Protein AF-A0A2E3W4Q4-F1 (afdb_monomer_lite)

Sequence (113 aa):
MNSKNQDVLFKAVNTAHELAELCLNLLEKKKYDKALEILNNKERVVNIILHLDEQYGIPKDNNQLNKLFSEITKMDQEIFNLLTHEKLLTQNEIAKTRKNKENFKGYNLNDLK

Radius of gyration: 22.63 Å; chains: 1; bounding box: 48×26×72 Å

Secondary structure (DSSP, 8-state):
--HHHHHHHHHHHHHHHHHHHHHHHHHHTT-HHHHHHHHHHHHHHHHHHHHHHHHH---TT-HHHHHHHHHHHHHHHHHHHHHHHHHHHHHHHHHHHHHHHHHHHH--TTS--

Foldseek 3Di:
DDPVLVVVLVVLLVLLLVLLVVLVVCLVVVVVVVSVVSVVVSVVSVVVNVVSCVVPNDDPPPPVSVVSVVSSVVSVVVSVVSVVVVVVVVVVVVVVVVVVVVVVVVPPPVPPD

pLDDT: mean 89.15, std 12.31, range [42.88, 98.25]

Structure (mmCIF, N/CA/C/O backbone):
data_AF-A0A2E3W4Q4-F1
#
_entry.id   AF-A0A2E3W4Q4-F1
#
loop_
_atom_site.group_PDB
_atom_site.id
_atom_site.type_symbol
_atom_site.label_atom_id
_atom_site.label_alt_id
_atom_site.label_comp_id
_atom_site.label_asym_id
_atom_site.label_entity_id
_atom_site.label_seq_id
_atom_site.pdbx_PDB_ins_code
_atom_site.Cartn_x
_atom_site.Cartn_y
_atom_site.Cartn_z
_atom_site.occupancy
_atom_site.B_iso_or_equiv
_atom_site.auth_seq_id
_atom_site.auth_comp_id
_atom_site.auth_asym_id
_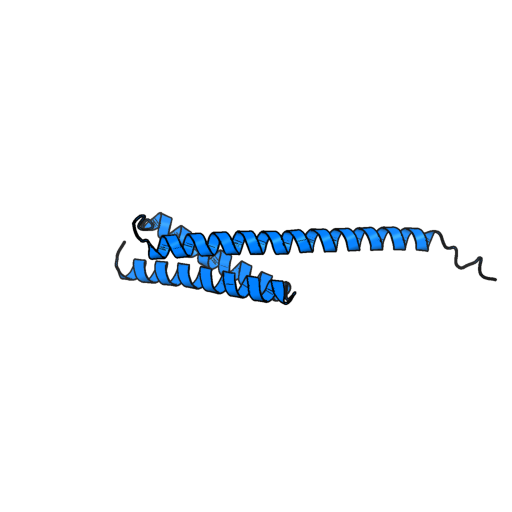atom_site.auth_atom_id
_atom_site.pdbx_PDB_model_num
ATOM 1 N N . MET A 1 1 ? -17.033 11.272 18.627 1.00 74.50 1 MET A N 1
ATOM 2 C CA . MET A 1 1 ? -17.262 10.093 17.761 1.00 74.50 1 MET A CA 1
ATOM 3 C C . MET A 1 1 ? -18.067 9.046 18.530 1.00 74.50 1 MET A C 1
ATOM 5 O O . MET A 1 1 ? -17.747 8.823 19.689 1.00 74.50 1 MET A O 1
ATOM 9 N N . ASN A 1 2 ? -19.123 8.458 17.954 1.00 83.12 2 ASN A N 1
ATOM 10 C CA . ASN A 1 2 ? -19.863 7.369 18.618 1.00 83.12 2 ASN A CA 1
ATOM 11 C C . ASN A 1 2 ? -19.135 6.016 18.435 1.00 83.12 2 ASN A C 1
ATOM 13 O O . ASN A 1 2 ? -18.268 5.902 17.568 1.00 83.12 2 ASN A O 1
ATOM 17 N N . SER A 1 3 ? -19.489 5.003 19.235 1.00 83.31 3 SER A N 1
ATOM 18 C CA . SER A 1 3 ? -18.836 3.678 19.206 1.00 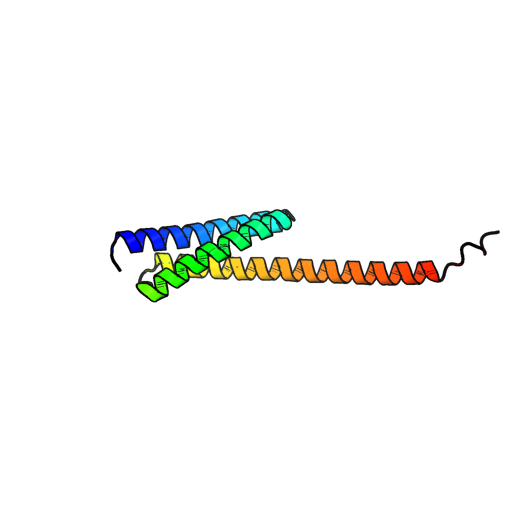83.31 3 SER A CA 1
ATOM 19 C C . SER A 1 3 ? -18.889 3.022 17.820 1.00 83.31 3 SER A C 1
ATOM 21 O O . SER A 1 3 ? -17.872 2.543 17.334 1.00 83.31 3 SER A O 1
ATOM 23 N N . LYS A 1 4 ? -20.025 3.110 17.119 1.00 87.25 4 LYS A N 1
ATOM 24 C CA . LYS A 1 4 ? -20.169 2.549 15.769 1.00 87.25 4 LYS A CA 1
ATOM 25 C C . LYS A 1 4 ? -19.203 3.181 14.761 1.00 87.25 4 LYS A C 1
ATOM 27 O O . LYS A 1 4 ? -18.628 2.483 13.933 1.00 87.25 4 LYS A O 1
ATOM 32 N N . ASN A 1 5 ? -19.012 4.495 14.820 1.00 88.19 5 ASN A N 1
ATOM 33 C CA . ASN A 1 5 ? -18.092 5.195 13.929 1.00 88.19 5 ASN A CA 1
ATOM 34 C C . ASN A 1 5 ? -16.636 4.857 14.279 1.00 88.19 5 ASN A C 1
ATOM 36 O O . ASN A 1 5 ? -15.818 4.732 13.371 1.00 88.19 5 ASN A O 1
ATOM 40 N N . GLN A 1 6 ? -16.314 4.682 15.568 1.00 87.19 6 GLN A N 1
ATOM 41 C CA . GLN A 1 6 ? -14.989 4.224 16.004 1.00 87.19 6 GLN A CA 1
ATOM 42 C C . GLN A 1 6 ? -14.661 2.838 15.445 1.00 87.19 6 GLN A C 1
ATOM 44 O O . GLN A 1 6 ? -13.566 2.653 14.918 1.00 87.19 6 GLN A O 1
ATOM 49 N N . ASP A 1 7 ? -15.618 1.910 15.457 1.00 91.00 7 ASP A N 1
ATOM 50 C CA . ASP A 1 7 ? -15.438 0.576 14.876 1.00 91.00 7 ASP A CA 1
ATOM 51 C C . ASP A 1 7 ? -15.200 0.639 13.361 1.00 91.00 7 ASP A C 1
ATOM 53 O O . ASP A 1 7 ? -14.348 -0.070 12.824 1.00 91.00 7 ASP A O 1
ATOM 57 N N . VAL A 1 8 ? -15.926 1.517 12.658 1.00 92.88 8 VAL A N 1
ATOM 58 C CA . VAL A 1 8 ? -15.749 1.729 11.212 1.00 92.88 8 VAL A CA 1
ATOM 59 C C . VAL A 1 8 ? -14.367 2.301 10.903 1.00 92.88 8 VAL A C 1
ATOM 61 O O . VAL A 1 8 ? -13.702 1.796 10.000 1.00 92.88 8 VAL A O 1
ATOM 64 N N . LEU A 1 9 ? -13.908 3.304 11.658 1.00 93.56 9 LEU A N 1
ATOM 65 C CA . LEU A 1 9 ? -12.559 3.857 11.515 1.00 93.56 9 LEU A CA 1
ATOM 66 C C . LEU A 1 9 ? -11.506 2.781 11.761 1.00 93.56 9 LEU A C 1
ATOM 68 O O . LEU A 1 9 ? -10.595 2.615 10.956 1.00 93.56 9 LEU A O 1
ATOM 72 N N . PHE A 1 10 ? -11.651 2.022 12.845 1.00 93.81 10 PHE A N 1
ATOM 73 C CA . PHE A 1 10 ? -10.706 0.975 13.203 1.00 93.81 10 PHE A CA 1
ATOM 74 C C . PHE A 1 10 ? -10.621 -0.102 12.117 1.00 93.81 10 PHE A C 1
ATOM 76 O O . PHE A 1 10 ? -9.532 -0.507 11.709 1.00 93.81 10 PHE A O 1
ATOM 83 N N . LYS A 1 11 ? -11.771 -0.511 11.575 1.00 95.44 11 LYS A N 1
ATOM 84 C CA . LYS A 1 11 ? -11.837 -1.434 10.443 1.00 95.44 11 LYS A CA 1
ATOM 85 C C . LYS A 1 11 ? -11.170 -0.854 9.197 1.00 95.44 11 LYS A C 1
ATOM 87 O O . LYS A 1 11 ? -10.389 -1.555 8.568 1.00 95.44 11 LYS A O 1
ATOM 92 N N . ALA A 1 12 ? -11.435 0.408 8.861 1.00 96.31 12 ALA A N 1
ATOM 93 C CA . ALA A 1 12 ? -10.833 1.058 7.701 1.00 96.31 12 ALA A CA 1
ATOM 94 C C . ALA A 1 12 ? -9.302 1.138 7.820 1.00 96.31 12 ALA A C 1
ATOM 96 O O . ALA A 1 12 ? -8.598 0.807 6.870 1.00 96.31 12 ALA A O 1
ATOM 97 N N . VAL A 1 13 ? -8.780 1.499 8.995 1.00 96.62 13 VAL A N 1
ATOM 98 C CA . VAL A 1 13 ? -7.332 1.567 9.246 1.00 96.62 13 VAL A CA 1
ATOM 99 C C . VAL A 1 13 ? -6.685 0.181 9.158 1.00 96.62 13 VAL A C 1
ATOM 101 O O . VAL A 1 13 ? -5.664 0.042 8.490 1.00 96.62 13 VAL A O 1
ATOM 104 N N . ASN A 1 14 ? -7.296 -0.862 9.731 1.00 97.06 14 ASN A N 1
ATOM 105 C CA . ASN A 1 14 ? -6.796 -2.234 9.568 1.00 97.06 14 ASN A CA 1
ATOM 106 C C . ASN A 1 14 ? -6.81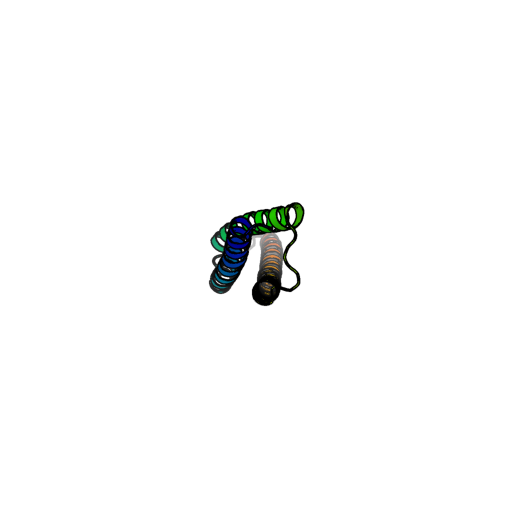5 -2.685 8.106 1.00 97.06 14 ASN A C 1
ATOM 108 O O . ASN A 1 14 ? -5.836 -3.241 7.624 1.00 97.06 14 ASN A O 1
ATOM 112 N N . THR A 1 15 ? -7.885 -2.397 7.365 1.00 98.00 15 THR A N 1
ATOM 113 C CA . THR A 1 15 ? -7.936 -2.718 5.935 1.00 98.00 15 THR A CA 1
ATOM 114 C C . THR A 1 15 ? -6.848 -1.974 5.155 1.00 98.00 15 THR A C 1
ATOM 116 O O . THR A 1 15 ? -6.226 -2.557 4.273 1.00 98.00 15 THR A O 1
ATOM 119 N N . ALA A 1 16 ? -6.556 -0.710 5.479 1.00 98.06 16 ALA A N 1
ATOM 120 C CA . ALA A 1 16 ? -5.451 0.020 4.854 1.00 98.06 16 ALA A CA 1
ATOM 121 C C . ALA A 1 16 ? -4.085 -0.623 5.154 1.00 98.06 16 ALA A C 1
ATOM 123 O O . ALA A 1 16 ? -3.237 -0.678 4.261 1.00 98.06 16 ALA A O 1
ATOM 124 N N . HIS A 1 17 ? -3.893 -1.130 6.374 1.00 98.12 17 HIS A N 1
ATOM 125 C CA . HIS A 1 17 ? -2.706 -1.886 6.775 1.00 98.12 17 HIS A CA 1
ATOM 126 C C . HIS A 1 17 ? -2.568 -3.197 5.988 1.00 98.12 17 HIS A C 1
ATOM 128 O O . HIS A 1 17 ? -1.544 -3.422 5.349 1.00 98.12 17 HIS A O 1
ATOM 134 N N . GLU A 1 18 ? -3.615 -4.023 5.948 1.00 98.06 18 GLU A N 1
ATOM 135 C CA . GLU A 1 18 ? -3.635 -5.290 5.199 1.00 98.06 18 GLU A CA 1
ATOM 136 C C . GLU A 1 18 ? -3.370 -5.080 3.699 1.00 98.06 18 GLU A C 1
ATOM 138 O O . GLU A 1 18 ? -2.640 -5.845 3.065 1.00 98.06 18 GLU A O 1
ATOM 143 N N . LEU A 1 19 ? -3.932 -4.017 3.110 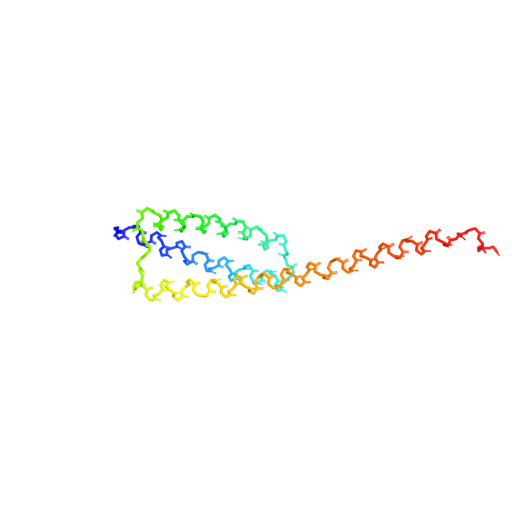1.00 98.25 19 LEU A N 1
ATOM 144 C CA . LEU A 1 19 ? -3.686 -3.670 1.710 1.00 98.25 19 LEU A CA 1
ATOM 145 C C . LEU A 1 19 ? -2.236 -3.222 1.474 1.00 98.25 19 LEU A C 1
ATOM 147 O O . LEU A 1 19 ? -1.684 -3.518 0.414 1.00 98.25 19 LEU A O 1
ATOM 151 N N . ALA A 1 20 ? -1.606 -2.542 2.437 1.00 98.00 20 ALA A N 1
ATOM 152 C CA . ALA A 1 20 ? -0.192 -2.175 2.356 1.00 98.00 20 ALA A CA 1
ATOM 153 C C . ALA A 1 20 ? 0.709 -3.423 2.366 1.00 98.00 20 ALA A C 1
ATOM 155 O O . ALA A 1 20 ? 1.549 -3.578 1.478 1.00 98.00 20 ALA A O 1
ATOM 156 N N . GLU A 1 21 ? 0.472 -4.357 3.293 1.00 97.94 21 GLU A N 1
ATOM 157 C CA . GLU A 1 21 ? 1.198 -5.633 3.361 1.00 97.94 21 GLU A CA 1
ATOM 158 C C . GLU A 1 21 ? 1.018 -6.456 2.082 1.00 97.94 21 GLU A C 1
ATOM 160 O O . GLU A 1 21 ? 1.976 -7.006 1.531 1.00 97.94 21 GLU A O 1
ATOM 165 N N . LEU A 1 22 ? -0.211 -6.539 1.568 1.00 98.12 22 LEU A N 1
ATOM 166 C CA . LEU A 1 22 ? -0.493 -7.248 0.324 1.00 98.12 22 LEU A CA 1
ATOM 167 C C . LEU A 1 22 ? 0.221 -6.599 -0.868 1.00 98.12 22 LEU A C 1
ATOM 169 O O . LEU A 1 22 ? 0.755 -7.310 -1.722 1.00 98.12 22 LEU A O 1
ATOM 173 N N . CYS A 1 23 ? 0.255 -5.266 -0.926 1.00 98.12 23 CYS A N 1
ATOM 174 C CA . CYS A 1 23 ? 0.964 -4.536 -1.970 1.00 98.12 23 CYS A CA 1
ATOM 175 C C . CYS A 1 23 ? 2.467 -4.834 -1.935 1.00 98.12 23 CYS A C 1
ATOM 177 O O . CYS A 1 23 ? 3.029 -5.182 -2.974 1.00 98.12 23 CYS A O 1
ATOM 179 N N . LEU A 1 24 ? 3.104 -4.776 -0.761 1.00 97.44 24 LEU A N 1
ATOM 180 C CA . LEU A 1 24 ? 4.521 -5.127 -0.595 1.00 97.44 24 LEU A CA 1
ATOM 181 C C . LEU A 1 24 ? 4.811 -6.542 -1.103 1.00 97.44 24 LEU A C 1
ATOM 183 O O . LEU A 1 24 ? 5.643 -6.728 -1.991 1.00 97.44 24 LEU A O 1
ATOM 187 N N . ASN A 1 25 ? 4.027 -7.521 -0.652 1.00 97.50 25 ASN A N 1
ATOM 188 C CA . ASN A 1 25 ? 4.145 -8.912 -1.091 1.00 97.50 25 ASN A CA 1
ATOM 189 C C . ASN A 1 25 ? 4.015 -9.087 -2.617 1.00 97.50 25 ASN A C 1
ATOM 191 O O . ASN A 1 25 ? 4.618 -9.991 -3.204 1.00 97.50 25 ASN A O 1
ATOM 195 N N . LEU A 1 26 ? 3.175 -8.286 -3.279 1.00 97.75 26 LEU A N 1
ATOM 196 C CA . LEU A 1 26 ? 3.004 -8.329 -4.734 1.00 97.75 26 LEU A CA 1
ATOM 197 C C . LEU A 1 26 ? 4.179 -7.675 -5.468 1.00 97.75 26 LEU A C 1
ATOM 199 O O . LEU A 1 26 ? 4.600 -8.207 -6.499 1.00 97.75 26 LEU A O 1
ATOM 203 N N . LEU A 1 27 ? 4.721 -6.577 -4.937 1.00 96.25 27 LEU A N 1
ATOM 204 C CA . LEU A 1 27 ? 5.887 -5.890 -5.494 1.00 96.25 27 LEU A CA 1
ATOM 205 C C . LEU A 1 27 ? 7.151 -6.748 -5.403 1.00 96.25 27 LEU A C 1
ATOM 207 O O . LEU A 1 27 ? 7.851 -6.887 -6.403 1.00 96.25 27 LEU A O 1
ATOM 211 N N . GLU A 1 28 ? 7.392 -7.419 -4.276 1.00 93.69 28 GLU A N 1
ATOM 212 C CA . GLU A 1 28 ? 8.498 -8.381 -4.130 1.00 93.69 28 GLU A CA 1
ATOM 213 C C . GLU A 1 28 ? 8.417 -9.519 -5.157 1.00 93.69 28 GLU A C 1
ATOM 215 O O . GLU A 1 28 ? 9.421 -9.973 -5.706 1.00 93.69 28 GLU A O 1
ATOM 220 N N . LYS A 1 29 ? 7.192 -9.956 -5.470 1.00 96.12 29 LYS A N 1
ATOM 221 C CA . LYS A 1 29 ? 6.907 -10.984 -6.482 1.00 96.12 29 LYS A CA 1
ATOM 222 C C . LYS A 1 29 ? 6.852 -10.429 -7.908 1.00 96.12 29 LYS A C 1
ATOM 224 O O . LYS A 1 29 ? 6.483 -11.176 -8.816 1.00 96.12 29 LYS A O 1
ATOM 229 N N . LYS A 1 30 ? 7.174 -9.146 -8.114 1.00 94.56 30 LYS A N 1
ATOM 230 C CA . LYS A 1 30 ? 7.137 -8.437 -9.406 1.00 94.56 30 LYS A CA 1
ATOM 231 C C . LYS A 1 30 ? 5.775 -8.491 -10.112 1.00 94.56 30 LYS A C 1
ATOM 233 O O . LYS A 1 30 ? 5.687 -8.470 -11.337 1.00 94.56 30 LYS A O 1
ATOM 238 N N . LYS A 1 31 ? 4.682 -8.585 -9.349 1.00 96.69 31 LYS A N 1
ATOM 239 C CA . LYS A 1 31 ? 3.299 -8.609 -9.859 1.00 96.69 31 LYS A CA 1
ATOM 240 C C . LYS A 1 31 ? 2.720 -7.192 -9.885 1.00 96.69 31 LYS A C 1
ATOM 242 O O . LYS A 1 31 ? 1.760 -6.908 -9.170 1.00 96.69 31 LYS A O 1
ATOM 247 N N . TYR A 1 32 ? 3.312 -6.313 -10.693 1.00 94.06 32 TYR A N 1
ATOM 248 C CA . TYR A 1 32 ? 3.031 -4.871 -10.667 1.00 94.06 32 TYR A CA 1
ATOM 249 C C . TYR A 1 32 ? 1.578 -4.512 -11.008 1.00 94.06 32 TYR A C 1
ATOM 251 O O . TYR A 1 32 ? 0.996 -3.689 -10.311 1.00 94.06 32 TYR A O 1
ATOM 259 N N . ASP A 1 33 ? 0.954 -5.176 -11.988 1.00 94.56 33 ASP A N 1
ATOM 260 C CA . ASP A 1 33 ? -0.451 -4.906 -12.351 1.00 94.56 33 ASP A CA 1
ATOM 261 C C . ASP A 1 33 ? -1.401 -5.166 -11.174 1.00 94.56 33 ASP A C 1
ATOM 263 O O . ASP A 1 33 ? -2.264 -4.353 -10.851 1.00 94.56 33 ASP A O 1
ATOM 267 N N . LYS A 1 34 ? -1.179 -6.275 -10.459 1.00 96.12 34 LYS A N 1
ATOM 268 C CA . LYS A 1 34 ? -1.953 -6.612 -9.258 1.00 96.12 34 LYS A CA 1
ATOM 269 C C . LYS A 1 34 ? -1.649 -5.656 -8.112 1.00 96.12 34 LYS A C 1
ATOM 271 O O . LYS A 1 34 ? -2.559 -5.271 -7.390 1.00 96.12 34 LYS A O 1
ATOM 276 N N . ALA A 1 35 ? -0.387 -5.265 -7.933 1.00 96.88 35 ALA A N 1
ATOM 277 C CA . ALA A 1 35 ? -0.016 -4.283 -6.917 1.00 96.88 35 ALA A CA 1
ATOM 278 C C . ALA A 1 35 ? -0.715 -2.933 -7.161 1.00 96.88 35 ALA A C 1
ATOM 280 O O . ALA A 1 35 ? -1.199 -2.316 -6.215 1.00 96.88 35 ALA A O 1
ATOM 281 N N . LEU A 1 36 ? -0.851 -2.513 -8.423 1.00 95.31 36 LEU A N 1
ATOM 282 C CA . LEU A 1 36 ? -1.566 -1.295 -8.801 1.00 95.31 36 LEU A CA 1
ATOM 283 C C . LEU A 1 36 ? -3.061 -1.363 -8.453 1.00 95.31 36 LEU A C 1
ATOM 285 O O . LEU A 1 36 ? -3.607 -0.407 -7.905 1.00 95.31 36 LEU A O 1
ATOM 289 N N . GLU A 1 37 ? -3.723 -2.493 -8.715 1.00 96.75 37 GLU A N 1
ATOM 290 C CA . GLU A 1 37 ? -5.119 -2.703 -8.301 1.00 96.75 37 GLU A CA 1
ATOM 291 C C . GLU A 1 37 ? -5.289 -2.571 -6.779 1.00 96.75 37 GLU A C 1
ATOM 293 O O . GLU A 1 37 ? -6.234 -1.934 -6.305 1.00 96.75 37 GLU A O 1
ATOM 298 N N . ILE A 1 38 ? -4.353 -3.132 -6.007 1.00 97.88 38 ILE A N 1
ATOM 299 C CA . ILE A 1 38 ? -4.349 -3.029 -4.543 1.00 97.88 38 ILE A CA 1
ATOM 300 C C . ILE A 1 38 ? -4.130 -1.585 -4.083 1.00 97.88 38 ILE A C 1
ATOM 302 O O . ILE A 1 38 ? -4.851 -1.129 -3.195 1.00 97.88 38 ILE A O 1
ATOM 306 N N . LEU A 1 39 ? -3.214 -0.838 -4.707 1.00 95.62 39 LEU A N 1
ATOM 307 C CA . LEU A 1 39 ? -2.981 0.575 -4.388 1.00 95.62 39 LEU A CA 1
ATOM 308 C C . LEU A 1 39 ? -4.216 1.442 -4.641 1.00 95.62 39 LEU A C 1
ATOM 310 O O . LEU A 1 39 ? -4.587 2.229 -3.772 1.00 95.62 39 LEU A O 1
ATOM 314 N N . ASN A 1 40 ? -4.908 1.242 -5.764 1.00 96.25 40 ASN A N 1
ATOM 315 C CA . ASN A 1 40 ? -6.152 1.957 -6.067 1.00 96.25 40 ASN A CA 1
ATOM 316 C C . ASN A 1 40 ? -7.240 1.678 -5.017 1.00 96.25 40 ASN A C 1
ATOM 318 O O . ASN A 1 40 ? -8.001 2.565 -4.630 1.00 96.25 40 ASN A O 1
ATOM 322 N N . ASN A 1 41 ? -7.326 0.438 -4.530 1.00 96.25 41 ASN A N 1
ATOM 323 C CA . ASN A 1 41 ? -8.255 0.095 -3.457 1.00 96.25 41 ASN A CA 1
ATOM 324 C C . ASN A 1 41 ? -7.830 0.714 -2.121 1.00 96.25 41 ASN A C 1
ATOM 326 O O . ASN A 1 41 ? -8.682 1.217 -1.389 1.00 96.25 41 ASN A O 1
ATOM 330 N N . LYS A 1 42 ? -6.528 0.736 -1.820 1.00 97.38 42 LYS A N 1
ATOM 331 C CA . LYS A 1 42 ? -5.986 1.375 -0.616 1.00 97.38 42 LYS A CA 1
ATOM 332 C C . LYS A 1 42 ? -6.268 2.874 -0.604 1.00 97.38 42 LYS A C 1
ATOM 334 O O . LYS A 1 42 ? -6.684 3.384 0.430 1.00 97.38 42 LYS A O 1
ATOM 339 N N . GLU A 1 43 ? -6.137 3.560 -1.736 1.00 96.62 43 GLU A N 1
ATOM 340 C CA . GLU A 1 43 ? -6.485 4.981 -1.870 1.00 96.62 43 GLU A CA 1
ATOM 341 C C . GLU A 1 43 ? -7.948 5.246 -1.487 1.00 96.62 43 GLU A C 1
ATOM 343 O O . GLU A 1 43 ? -8.238 6.151 -0.706 1.00 96.62 43 GLU A O 1
ATOM 348 N N . ARG A 1 44 ? -8.882 4.401 -1.942 1.00 97.25 44 ARG A N 1
ATOM 349 C CA . ARG A 1 44 ? -10.301 4.510 -1.558 1.00 97.25 44 ARG A CA 1
ATOM 350 C C . ARG A 1 44 ? -10.500 4.363 -0.051 1.00 97.25 44 ARG A C 1
ATOM 352 O O . ARG A 1 44 ? -11.286 5.104 0.531 1.00 97.25 44 ARG A O 1
ATOM 359 N N . VAL A 1 45 ? -9.794 3.426 0.582 1.00 97.25 45 VAL A N 1
ATOM 360 C CA . VAL A 1 45 ? -9.860 3.221 2.037 1.00 97.25 45 VAL A CA 1
ATOM 361 C C . VAL A 1 45 ? -9.260 4.410 2.789 1.00 97.25 45 VAL A C 1
ATOM 363 O O . VAL A 1 45 ? -9.852 4.868 3.763 1.00 97.25 45 VAL A O 1
ATOM 366 N N . VAL A 1 46 ? -8.142 4.965 2.317 1.00 96.12 46 VAL A N 1
ATOM 367 C CA . VAL A 1 46 ? -7.545 6.185 2.883 1.00 96.12 46 VAL A CA 1
ATOM 368 C C . VAL A 1 46 ? -8.515 7.359 2.784 1.00 96.12 46 VAL A C 1
ATOM 370 O O . VAL A 1 46 ? -8.710 8.057 3.773 1.00 96.12 46 VAL A O 1
ATOM 373 N N . ASN A 1 47 ? -9.206 7.529 1.658 1.00 96.56 47 ASN A N 1
ATOM 374 C CA . ASN A 1 47 ? -10.217 8.578 1.508 1.00 96.56 47 ASN A CA 1
ATOM 375 C C . ASN A 1 47 ? -11.378 8.416 2.501 1.00 96.56 47 ASN A C 1
ATOM 377 O O . ASN A 1 47 ? -11.876 9.405 3.032 1.00 96.56 47 ASN A O 1
ATOM 381 N N . ILE A 1 48 ? -11.780 7.177 2.807 1.00 94.75 48 ILE A N 1
ATOM 382 C CA . ILE A 1 48 ? -12.767 6.904 3.863 1.00 94.75 48 ILE A CA 1
ATOM 383 C C . ILE A 1 48 ? -12.221 7.322 5.235 1.00 94.75 48 ILE A C 1
ATOM 385 O O . ILE A 1 48 ? -12.939 7.959 6.001 1.00 94.75 48 ILE A O 1
ATOM 389 N N . ILE A 1 49 ? -10.962 6.997 5.549 1.00 95.00 49 ILE A N 1
ATOM 390 C CA . ILE A 1 49 ? -10.316 7.386 6.814 1.00 95.00 49 ILE A CA 1
ATOM 391 C C . ILE A 1 49 ? -10.257 8.912 6.945 1.00 95.00 49 ILE A C 1
ATOM 393 O O . ILE A 1 49 ? -10.635 9.436 7.990 1.00 95.00 49 ILE A O 1
ATOM 397 N N . LEU A 1 50 ? -9.840 9.616 5.889 1.00 94.44 50 LEU A N 1
ATOM 398 C CA . LEU A 1 50 ? -9.777 11.080 5.860 1.00 94.44 50 LEU A CA 1
ATOM 399 C C . LEU A 1 50 ? -11.158 11.699 6.085 1.00 94.44 50 LEU A C 1
ATOM 401 O O . LEU A 1 50 ? -11.307 12.581 6.921 1.00 94.44 50 LEU A O 1
ATOM 405 N N . HIS A 1 51 ? -12.189 11.177 5.420 1.00 94.69 51 HIS A N 1
ATOM 406 C CA . HIS A 1 51 ? -13.554 11.656 5.615 1.00 94.69 51 HIS A CA 1
ATOM 407 C C . HIS A 1 51 ? -14.057 11.448 7.055 1.00 94.69 51 HIS A C 1
ATOM 409 O O . HIS A 1 51 ? -14.745 12.302 7.614 1.00 94.69 51 HIS A O 1
ATOM 415 N N . LEU A 1 52 ? -13.710 10.316 7.677 1.00 91.75 52 LEU A N 1
ATOM 416 C CA . LEU A 1 52 ? -14.049 10.044 9.075 1.00 91.75 52 LEU A CA 1
ATOM 417 C C . LEU A 1 52 ? -13.303 10.976 10.038 1.00 91.75 52 LEU A C 1
ATOM 419 O O . LEU A 1 52 ? -13.891 11.393 11.039 1.00 91.75 52 LEU A O 1
ATOM 423 N N . ASP A 1 53 ? -12.046 11.310 9.745 1.00 91.81 53 ASP A N 1
ATOM 424 C CA . ASP A 1 53 ? -11.266 12.281 10.515 1.00 91.81 53 ASP A CA 1
ATOM 425 C C . ASP A 1 53 ? -11.872 13.684 10.418 1.00 91.81 53 ASP A C 1
ATOM 427 O O . ASP A 1 53 ? -12.145 14.311 11.438 1.00 91.81 53 ASP A O 1
ATOM 431 N N . GLU A 1 54 ? -12.201 14.138 9.207 1.00 92.75 54 GLU A N 1
ATOM 432 C CA . GLU A 1 54 ? -12.840 15.437 8.974 1.00 92.75 54 GLU A CA 1
ATOM 433 C C . GLU A 1 54 ? -14.175 15.579 9.716 1.00 92.75 54 GLU A C 1
ATOM 435 O O . GLU A 1 54 ? -14.459 16.627 10.297 1.00 92.75 54 GLU A O 1
ATOM 440 N N . GLN A 1 55 ? -15.009 14.534 9.711 1.00 92.00 55 GLN A N 1
ATOM 441 C CA . GLN A 1 55 ? -16.335 14.593 10.329 1.00 92.00 55 GLN A CA 1
ATOM 442 C C . GLN A 1 55 ? -16.325 14.410 11.846 1.00 92.00 55 GLN A C 1
ATOM 444 O O . GLN A 1 55 ? -17.174 14.977 12.538 1.00 92.00 55 GLN A O 1
ATOM 449 N N . TYR A 1 56 ? -15.435 13.567 12.371 1.00 89.44 56 TYR A N 1
ATOM 450 C CA . TYR A 1 56 ? -15.539 13.090 13.752 1.00 89.44 56 TYR A CA 1
ATOM 451 C C . TYR A 1 56 ? -14.284 13.292 14.595 1.00 89.44 56 TYR A C 1
ATOM 453 O O . TYR A 1 56 ? -14.387 13.173 15.822 1.00 89.44 56 TYR A O 1
ATOM 461 N N . GLY A 1 57 ? -13.152 13.593 13.959 1.00 86.75 57 GLY A N 1
ATOM 462 C CA . GLY A 1 57 ? -11.825 13.648 14.555 1.00 86.75 57 GLY A CA 1
ATOM 463 C C . GLY A 1 57 ? -11.299 12.267 14.941 1.00 86.75 57 GLY A C 1
ATOM 464 O O . GLY A 1 57 ? -11.957 11.501 15.654 1.00 86.75 57 GLY A O 1
ATOM 465 N N . ILE A 1 58 ? -10.073 11.955 14.528 1.00 86.38 58 ILE A N 1
ATOM 466 C CA . ILE A 1 58 ? -9.350 10.783 15.017 1.00 86.38 58 ILE A CA 1
ATOM 467 C C . ILE A 1 58 ? -8.917 11.032 16.475 1.00 86.38 58 ILE A C 1
ATOM 469 O O . ILE A 1 58 ? -8.284 12.051 16.777 1.00 86.38 58 ILE A O 1
ATOM 473 N N . PRO A 1 59 ? -9.215 10.109 17.410 1.00 82.56 59 PRO A N 1
ATOM 474 C CA . PRO A 1 59 ? -8.765 10.234 18.791 1.00 82.56 59 PRO A CA 1
ATOM 475 C C . PRO A 1 59 ? -7.234 10.186 18.874 1.00 82.56 59 PRO A C 1
ATOM 477 O O . PRO A 1 59 ? -6.629 9.143 18.625 1.00 82.56 59 PRO A O 1
ATOM 480 N N . LYS A 1 60 ? -6.608 11.303 19.261 1.00 77.75 60 LYS A N 1
ATOM 481 C CA . LYS A 1 60 ? -5.139 11.427 19.333 1.00 77.75 60 LYS A CA 1
ATOM 482 C C . LYS A 1 60 ? -4.497 10.501 20.369 1.00 77.75 60 LYS A C 1
ATOM 484 O O . LYS A 1 60 ? -3.371 10.061 20.165 1.00 77.75 60 LYS A O 1
ATOM 489 N N . ASP A 1 61 ? -5.230 10.148 21.421 1.00 83.62 61 ASP A N 1
ATOM 490 C CA . ASP A 1 61 ? -4.739 9.294 22.512 1.00 83.62 61 ASP A CA 1
ATOM 491 C C . ASP A 1 61 ? -4.968 7.792 22.259 1.00 83.62 61 ASP A C 1
ATOM 493 O O . ASP A 1 61 ? -4.780 6.956 23.147 1.00 83.62 61 ASP A O 1
ATOM 497 N N . ASN A 1 62 ? -5.380 7.408 21.045 1.00 86.62 62 ASN A N 1
ATOM 498 C CA . ASN A 1 62 ? -5.529 6.003 20.689 1.00 86.62 62 ASN A CA 1
ATOM 499 C C . ASN A 1 62 ? -4.187 5.416 20.225 1.00 86.62 62 ASN A C 1
ATOM 501 O O . ASN A 1 62 ? -3.844 5.427 19.042 1.00 86.62 62 ASN A O 1
ATOM 505 N N . ASN A 1 63 ? -3.446 4.848 21.179 1.00 89.69 63 ASN A N 1
ATOM 506 C CA . ASN A 1 63 ? -2.140 4.227 20.942 1.00 89.69 63 ASN A CA 1
ATOM 507 C C . ASN A 1 63 ? -2.154 3.158 19.839 1.00 89.69 63 ASN A C 1
ATOM 509 O O . ASN A 1 63 ? -1.179 3.025 19.102 1.00 89.69 63 ASN A O 1
ATOM 513 N N . GLN A 1 64 ? -3.245 2.400 19.712 1.00 90.25 64 GLN A N 1
ATOM 514 C CA . GLN A 1 64 ? -3.347 1.342 18.712 1.00 90.25 64 GLN A CA 1
ATOM 515 C C . GLN A 1 64 ? -3.497 1.914 17.300 1.00 90.25 64 GLN A C 1
ATOM 517 O O . GLN A 1 64 ? -2.789 1.482 16.393 1.00 90.25 64 GLN A O 1
ATOM 522 N N . LEU A 1 65 ? -4.359 2.920 17.124 1.00 91.38 65 LEU A N 1
ATOM 523 C CA . LEU A 1 65 ? -4.492 3.630 15.850 1.00 91.38 65 LEU A CA 1
ATOM 524 C C . LEU A 1 65 ? -3.187 4.328 15.466 1.00 91.38 65 LEU A C 1
ATOM 526 O O . LEU A 1 65 ? -2.733 4.191 14.335 1.00 91.38 65 LEU A O 1
ATOM 530 N N . ASN A 1 66 ? -2.542 5.010 16.414 1.00 91.19 66 ASN A N 1
ATOM 531 C CA . ASN A 1 66 ? -1.265 5.683 16.171 1.00 91.19 66 ASN A CA 1
ATOM 532 C C . ASN A 1 66 ? -0.175 4.702 15.718 1.00 91.19 66 ASN A C 1
ATOM 534 O O . ASN A 1 66 ? 0.597 5.006 14.806 1.00 91.19 66 ASN A O 1
ATOM 538 N N . LYS A 1 67 ? -0.131 3.506 16.320 1.00 94.31 67 LYS A N 1
ATOM 539 C CA . LYS A 1 67 ? 0.781 2.438 15.902 1.00 94.31 67 LYS A CA 1
ATOM 540 C C . LYS A 1 67 ? 0.491 1.986 14.469 1.00 94.31 67 LYS A C 1
ATOM 542 O O . LYS A 1 67 ? 1.414 1.975 13.660 1.00 94.31 67 LYS A O 1
ATOM 547 N N . LEU A 1 68 ? -0.772 1.704 14.145 1.00 95.25 68 LEU A N 1
ATOM 548 C CA . LEU A 1 68 ? -1.177 1.292 12.797 1.00 95.25 68 LEU A CA 1
ATOM 549 C C . LEU A 1 68 ? -0.856 2.361 11.747 1.00 95.25 68 LEU A C 1
ATOM 551 O O . LEU A 1 68 ? -0.321 2.036 10.693 1.00 95.25 68 LEU A O 1
ATOM 555 N N . PHE A 1 69 ? -1.100 3.643 12.033 1.00 94.69 69 PHE A N 1
ATOM 556 C CA . PHE A 1 69 ? -0.719 4.729 11.124 1.00 94.69 69 PHE A CA 1
ATOM 557 C C . PHE A 1 69 ? 0.791 4.794 10.897 1.00 94.69 69 PHE A C 1
ATOM 559 O O . PHE A 1 69 ? 1.236 4.995 9.765 1.00 94.69 69 PHE A O 1
ATOM 566 N N . SER A 1 70 ? 1.589 4.593 11.949 1.00 95.62 70 SER A N 1
ATOM 567 C CA . SER A 1 70 ? 3.046 4.538 11.822 1.00 95.62 70 SER A CA 1
ATOM 568 C C . SER A 1 70 ? 3.496 3.356 10.959 1.00 95.62 70 SER A C 1
ATOM 570 O O . SER A 1 70 ? 4.365 3.527 10.106 1.00 95.62 70 SER A O 1
ATOM 572 N N . GLU A 1 71 ? 2.900 2.178 11.143 1.00 97.19 71 GLU A N 1
ATOM 573 C CA . GLU A 1 71 ? 3.195 0.975 10.354 1.00 97.19 71 GLU A CA 1
ATOM 574 C C . GLU A 1 71 ? 2.804 1.158 8.883 1.00 97.19 71 GLU A C 1
ATOM 576 O O . GLU A 1 71 ? 3.642 0.946 8.007 1.00 97.19 71 GLU A O 1
ATOM 581 N N . ILE A 1 72 ? 1.600 1.669 8.609 1.00 97.25 72 ILE A N 1
ATOM 582 C CA . ILE A 1 72 ? 1.143 2.019 7.253 1.00 97.25 72 ILE A CA 1
ATOM 583 C C . ILE A 1 72 ? 2.116 2.994 6.587 1.00 97.25 72 ILE A C 1
ATOM 585 O O . ILE A 1 72 ? 2.541 2.759 5.461 1.00 97.25 72 ILE A O 1
ATOM 589 N N . THR A 1 73 ? 2.524 4.052 7.292 1.00 96.56 73 THR A N 1
ATOM 590 C CA . THR A 1 73 ? 3.447 5.062 6.747 1.00 96.56 73 THR A CA 1
ATOM 591 C C . THR A 1 73 ? 4.803 4.455 6.380 1.00 96.56 73 THR A C 1
ATOM 593 O O . THR A 1 73 ? 5.372 4.788 5.341 1.00 96.56 73 THR A O 1
ATOM 596 N N . LYS A 1 74 ? 5.332 3.543 7.208 1.00 97.81 74 LYS A N 1
ATOM 597 C CA . LYS A 1 74 ? 6.589 2.840 6.910 1.00 97.81 74 LYS A CA 1
ATOM 598 C C . LYS A 1 74 ? 6.454 1.961 5.670 1.00 97.81 74 LYS A C 1
ATOM 600 O O . LYS A 1 74 ? 7.316 2.028 4.797 1.00 97.81 74 LYS A O 1
ATOM 605 N N . MET A 1 75 ? 5.370 1.192 5.576 1.00 97.88 75 MET A N 1
ATOM 606 C CA . MET A 1 75 ? 5.102 0.345 4.413 1.00 97.88 75 MET A CA 1
ATOM 607 C C . MET A 1 75 ? 4.918 1.173 3.139 1.00 97.88 75 MET A C 1
ATOM 609 O O . MET A 1 75 ? 5.440 0.807 2.092 1.00 97.88 75 MET A O 1
ATOM 613 N N . ASP A 1 76 ? 4.251 2.324 3.220 1.00 97.00 76 ASP A N 1
ATOM 614 C CA . ASP A 1 76 ? 4.084 3.230 2.081 1.00 97.00 76 ASP A CA 1
ATOM 615 C C . ASP A 1 76 ? 5.412 3.798 1.589 1.00 97.00 76 ASP A C 1
ATOM 617 O O . ASP A 1 76 ? 5.650 3.874 0.381 1.00 97.00 76 ASP A O 1
ATOM 621 N N . GLN A 1 77 ? 6.311 4.139 2.512 1.00 97.81 77 GLN A N 1
ATOM 622 C CA . GLN A 1 77 ? 7.655 4.571 2.151 1.00 97.81 77 GLN A CA 1
ATOM 623 C C . GLN A 1 77 ? 8.442 3.452 1.454 1.00 97.81 77 GLN A C 1
ATOM 625 O O . GLN A 1 77 ? 9.178 3.711 0.501 1.00 97.81 77 GLN A O 1
ATOM 630 N N . GLU A 1 78 ? 8.287 2.208 1.898 1.00 97.56 78 GLU A N 1
ATOM 631 C CA . GLU A 1 78 ? 8.924 1.049 1.276 1.00 97.56 78 GLU A CA 1
ATOM 632 C C . GLU A 1 78 ? 8.353 0.749 -0.118 1.00 97.56 78 GLU A C 1
ATOM 634 O O . GLU A 1 78 ? 9.118 0.612 -1.076 1.00 97.56 78 GLU A O 1
ATOM 639 N N . ILE A 1 79 ? 7.025 0.760 -0.268 1.00 97.50 79 ILE A N 1
ATOM 640 C CA . ILE A 1 79 ? 6.330 0.660 -1.560 1.00 97.50 79 ILE A CA 1
ATOM 641 C C . ILE A 1 79 ? 6.862 1.721 -2.529 1.00 97.50 79 ILE A C 1
ATOM 643 O O . ILE A 1 79 ? 7.219 1.410 -3.668 1.00 97.50 79 ILE A O 1
ATOM 647 N N . PHE A 1 80 ? 6.958 2.971 -2.074 1.00 97.00 80 PHE A N 1
ATOM 648 C CA . PHE A 1 80 ? 7.478 4.073 -2.876 1.00 97.00 80 PHE A CA 1
ATOM 649 C C . PHE A 1 80 ? 8.920 3.825 -3.335 1.00 97.00 80 PHE A C 1
ATOM 651 O O . PHE A 1 80 ? 9.250 4.056 -4.504 1.00 97.00 80 PHE A O 1
ATOM 658 N N . ASN A 1 81 ? 9.778 3.324 -2.445 1.00 96.94 81 ASN A N 1
ATOM 659 C CA . ASN A 1 81 ? 11.170 3.017 -2.763 1.00 96.94 81 ASN A CA 1
ATOM 660 C C . ASN A 1 81 ? 11.275 1.904 -3.818 1.00 96.94 81 ASN A C 1
ATOM 662 O O . ASN A 1 81 ? 12.023 2.056 -4.787 1.00 96.94 81 ASN A O 1
ATOM 666 N N . LEU A 1 82 ? 10.497 0.825 -3.676 1.00 95.75 82 LEU A N 1
ATOM 667 C CA . LEU A 1 82 ? 10.464 -0.288 -4.633 1.00 95.75 82 LEU A CA 1
ATOM 668 C C . LEU A 1 82 ? 10.005 0.173 -6.021 1.00 95.75 82 LEU A C 1
ATOM 670 O O . LEU A 1 82 ? 10.661 -0.115 -7.022 1.00 95.75 82 LEU A O 1
ATOM 674 N N . LEU A 1 83 ? 8.921 0.948 -6.088 1.00 95.44 83 LEU A N 1
ATOM 675 C CA . LEU A 1 83 ? 8.407 1.488 -7.349 1.00 95.44 83 LEU A CA 1
ATOM 676 C C . LEU A 1 83 ? 9.386 2.471 -8.002 1.00 95.44 83 LEU A C 1
ATOM 678 O O . LEU A 1 83 ? 9.552 2.474 -9.222 1.00 95.44 83 LEU A O 1
ATOM 682 N N . THR A 1 84 ? 10.067 3.291 -7.201 1.00 95.56 84 THR A N 1
ATOM 683 C CA . THR A 1 84 ? 11.084 4.230 -7.695 1.00 95.56 84 THR A CA 1
ATOM 684 C C . THR A 1 84 ? 12.287 3.491 -8.271 1.00 95.56 84 THR A C 1
ATOM 686 O O . THR A 1 84 ? 12.791 3.864 -9.334 1.00 95.56 84 THR A O 1
ATOM 689 N N . HIS A 1 85 ? 12.727 2.424 -7.605 1.00 94.56 85 HIS A N 1
ATOM 690 C CA . HIS A 1 85 ? 13.796 1.568 -8.101 1.00 94.56 85 HIS A CA 1
ATOM 691 C C . HIS A 1 85 ? 13.415 0.911 -9.434 1.00 94.56 85 HIS A C 1
ATOM 693 O O . HIS A 1 85 ? 14.169 1.005 -10.403 1.00 94.56 85 HIS A O 1
ATOM 699 N N . GLU A 1 86 ? 12.215 0.334 -9.522 1.00 92.81 86 GLU A N 1
ATOM 700 C CA . GLU A 1 86 ? 11.723 -0.302 -10.748 1.00 92.81 86 GLU A CA 1
ATOM 701 C C . GLU A 1 86 ? 11.593 0.696 -11.908 1.00 92.81 86 GLU A C 1
ATOM 703 O O . GLU A 1 86 ? 11.994 0.416 -13.041 1.00 92.81 86 GLU A O 1
ATOM 708 N N . LYS A 1 87 ? 11.106 1.909 -11.623 1.00 94.06 87 LYS A N 1
ATOM 709 C CA . LYS A 1 87 ? 11.047 3.004 -12.598 1.00 94.06 87 LYS A CA 1
ATOM 710 C C . LYS A 1 87 ? 12.429 3.311 -13.173 1.00 94.06 87 LYS A C 1
ATOM 712 O O . LYS A 1 87 ? 12.553 3.478 -14.387 1.00 94.06 87 LYS A O 1
ATOM 717 N N . LEU A 1 88 ? 13.461 3.386 -12.331 1.00 95.00 88 LEU A N 1
ATOM 718 C CA . LEU A 1 88 ? 14.830 3.657 -12.773 1.00 95.00 88 LEU A CA 1
ATOM 719 C C . LEU A 1 88 ? 15.372 2.527 -13.660 1.00 95.00 88 LEU A C 1
ATOM 721 O O . LEU A 1 88 ? 15.969 2.800 -14.704 1.00 95.00 88 LEU A O 1
ATOM 725 N N . LEU A 1 89 ? 15.144 1.266 -13.279 1.00 93.31 89 LEU A N 1
ATOM 726 C CA . LEU A 1 89 ? 15.532 0.106 -14.086 1.00 93.31 89 LEU A CA 1
ATOM 727 C C . LEU A 1 89 ? 14.864 0.140 -15.464 1.00 93.31 89 LEU A C 1
ATOM 729 O O . LEU A 1 89 ? 15.554 0.098 -16.484 1.00 93.31 89 LEU A O 1
ATOM 733 N N . THR A 1 90 ? 13.547 0.336 -15.494 1.00 92.62 90 THR A N 1
ATOM 734 C CA . THR A 1 90 ? 12.761 0.417 -16.732 1.00 92.62 90 THR A CA 1
ATOM 735 C C . THR A 1 90 ? 13.252 1.553 -17.638 1.00 92.62 90 THR A C 1
ATOM 737 O O . THR A 1 90 ? 13.425 1.374 -18.844 1.00 92.62 90 THR A O 1
ATOM 740 N N . GLN A 1 91 ? 13.544 2.733 -17.080 1.00 92.56 91 GLN A N 1
ATOM 741 C CA . GLN A 1 91 ? 14.089 3.861 -17.847 1.00 92.56 91 GLN A CA 1
ATOM 742 C C . GLN A 1 91 ? 15.456 3.540 -18.467 1.00 92.56 91 GLN A C 1
ATOM 744 O O . GLN A 1 91 ? 15.695 3.859 -19.636 1.00 92.56 91 GLN A O 1
ATOM 749 N N . ASN A 1 92 ? 16.331 2.868 -17.718 1.00 92.62 92 ASN A N 1
ATOM 750 C CA . ASN A 1 92 ? 17.638 2.441 -18.211 1.00 92.62 92 ASN A CA 1
ATOM 751 C C . ASN A 1 92 ? 17.515 1.414 -19.346 1.00 92.62 92 ASN A C 1
ATOM 753 O O . ASN A 1 92 ? 18.255 1.490 -20.331 1.00 92.62 92 ASN A O 1
ATOM 757 N N . GLU A 1 93 ? 16.578 0.473 -19.249 1.00 91.12 93 GLU A N 1
ATOM 758 C CA . GLU A 1 93 ? 16.309 -0.510 -20.304 1.00 91.12 93 GLU A CA 1
ATOM 759 C C . GLU A 1 93 ? 15.763 0.136 -21.580 1.00 91.12 93 GLU A C 1
ATOM 761 O O . GLU A 1 93 ? 16.220 -0.182 -22.685 1.00 91.12 93 GLU A O 1
ATOM 766 N N . ILE A 1 94 ? 14.856 1.107 -21.448 1.00 89.06 94 ILE A N 1
ATOM 767 C CA . ILE A 1 94 ? 14.350 1.894 -22.579 1.00 89.06 94 ILE A CA 1
ATOM 768 C C . ILE A 1 94 ? 15.501 2.645 -23.261 1.00 89.06 94 ILE A C 1
ATOM 770 O O . ILE A 1 94 ? 15.612 2.609 -24.489 1.00 89.06 94 ILE A O 1
ATOM 774 N N . ALA A 1 95 ? 16.381 3.292 -22.493 1.00 87.88 95 ALA A N 1
ATOM 775 C CA . ALA A 1 95 ? 17.531 4.019 -23.031 1.00 87.88 95 ALA A CA 1
ATOM 776 C C . ALA A 1 95 ? 18.506 3.090 -23.775 1.00 87.88 95 ALA A C 1
ATOM 778 O O . ALA A 1 95 ? 18.899 3.386 -24.907 1.00 87.88 95 ALA A O 1
ATOM 779 N N . LYS A 1 96 ? 18.836 1.927 -23.193 1.00 87.19 96 LYS A N 1
ATOM 780 C CA . LYS A 1 96 ? 19.658 0.891 -23.846 1.00 87.19 96 LYS A CA 1
ATOM 781 C C . LYS A 1 96 ? 19.022 0.403 -25.147 1.00 87.19 96 LYS A C 1
ATOM 783 O O . LYS A 1 96 ? 19.697 0.327 -26.170 1.00 87.19 96 LYS A O 1
ATOM 788 N N . THR A 1 97 ? 17.721 0.126 -25.132 1.00 84.50 97 THR A N 1
ATOM 789 C CA . THR A 1 97 ? 16.982 -0.336 -26.315 1.00 84.50 97 THR A CA 1
ATOM 790 C C . THR A 1 97 ? 16.987 0.712 -27.426 1.00 84.50 97 THR A C 1
ATOM 792 O O . THR A 1 97 ? 17.180 0.367 -28.591 1.00 84.50 97 THR A O 1
ATOM 795 N N . ARG A 1 98 ? 16.816 1.997 -27.089 1.00 80.38 98 ARG A N 1
ATOM 796 C CA . ARG A 1 98 ? 16.896 3.101 -28.060 1.00 80.38 98 ARG A CA 1
ATOM 797 C C . ARG A 1 98 ? 18.289 3.210 -28.678 1.00 80.38 98 ARG A C 1
ATOM 799 O O . ARG A 1 98 ? 18.385 3.189 -29.901 1.00 80.38 98 ARG A O 1
ATOM 806 N N . LYS A 1 99 ? 19.347 3.207 -27.859 1.00 77.19 99 LYS A N 1
ATOM 807 C CA . LYS A 1 99 ? 20.742 3.223 -28.333 1.00 77.19 99 LYS A CA 1
ATOM 808 C C . LYS A 1 99 ? 21.050 2.034 -29.248 1.00 77.19 99 LYS A C 1
ATOM 810 O O . LYS A 1 99 ? 21.654 2.197 -30.301 1.00 77.19 99 LYS A O 1
ATOM 815 N N . ASN A 1 100 ? 20.594 0.836 -28.882 1.00 71.94 100 ASN A N 1
ATOM 816 C CA . ASN A 1 100 ? 20.785 -0.353 -29.711 1.00 71.94 100 ASN A CA 1
ATOM 817 C C . ASN A 1 100 ? 20.060 -0.218 -31.058 1.00 71.94 100 ASN A C 1
ATOM 819 O O . ASN A 1 100 ? 20.656 -0.505 -32.090 1.00 71.94 100 ASN A O 1
ATOM 823 N N . LYS A 1 101 ? 18.812 0.271 -31.077 1.00 71.62 101 LYS A N 1
ATOM 824 C CA . LYS A 1 101 ? 18.075 0.523 -32.329 1.00 71.62 101 LYS A CA 1
ATOM 825 C C . LYS A 1 101 ? 18.762 1.560 -33.223 1.00 71.62 101 LYS A C 1
ATOM 827 O O . LYS A 1 101 ? 18.724 1.404 -34.438 1.00 71.62 101 LYS A O 1
ATOM 832 N N . GLU A 1 102 ? 19.385 2.590 -32.656 1.00 66.00 102 GLU A N 1
ATOM 833 C CA . GLU A 1 102 ? 20.195 3.551 -33.419 1.00 66.00 102 GLU A CA 1
ATOM 834 C C . GLU A 1 102 ? 21.442 2.895 -34.017 1.00 66.00 102 GLU A C 1
ATOM 836 O O . GLU A 1 102 ? 21.698 3.063 -35.207 1.00 66.00 102 GLU A O 1
ATOM 841 N N . ASN A 1 103 ? 22.147 2.062 -33.248 1.00 60.94 103 ASN A N 1
ATOM 842 C CA . ASN A 1 103 ? 23.289 1.302 -33.758 1.00 60.94 103 ASN A CA 1
ATOM 843 C C . ASN A 1 103 ? 22.886 0.371 -34.915 1.00 60.94 103 ASN A C 1
ATOM 845 O O . ASN A 1 103 ? 23.592 0.310 -35.915 1.00 60.94 103 ASN A O 1
ATOM 849 N N . PHE A 1 104 ? 21.732 -0.305 -34.830 1.00 60.84 104 PHE A N 1
ATOM 850 C CA . PHE A 1 104 ? 21.227 -1.160 -35.915 1.00 60.84 104 PHE A CA 1
ATOM 851 C C . PHE A 1 104 ? 20.835 -0.383 -37.179 1.00 60.84 104 PHE A C 1
ATOM 853 O O . PHE A 1 104 ? 20.963 -0.928 -38.269 1.00 60.84 104 PHE A O 1
ATOM 860 N N . LYS A 1 105 ? 20.412 0.885 -37.073 1.00 60.09 105 LYS A N 1
ATOM 861 C CA . LYS A 1 105 ? 20.176 1.741 -38.252 1.00 60.09 105 LYS A CA 1
ATOM 862 C C . LYS A 1 105 ? 21.470 2.121 -38.984 1.00 60.09 105 LYS A C 1
ATOM 864 O O . LYS A 1 105 ? 21.403 2.465 -40.158 1.00 60.09 105 LYS A O 1
ATOM 869 N N . GLY A 1 106 ? 22.617 2.071 -38.301 1.00 57.22 106 GLY A N 1
ATOM 870 C CA . GLY A 1 106 ? 23.941 2.288 -38.890 1.00 57.22 106 GLY A CA 1
ATOM 871 C C . GLY A 1 106 ? 24.545 1.049 -39.561 1.00 57.22 106 GLY A C 1
ATOM 872 O O . GLY A 1 106 ? 25.469 1.188 -40.356 1.00 57.22 106 GLY A O 1
ATOM 873 N N . TYR A 1 107 ? 24.022 -0.152 -39.286 1.00 57.28 107 TYR A N 1
ATOM 874 C CA . TYR A 1 107 ? 24.396 -1.363 -40.017 1.00 57.28 107 TYR A CA 1
ATOM 875 C C . TYR A 1 107 ? 23.606 -1.427 -41.324 1.00 57.28 107 TYR A C 1
ATOM 877 O O . TYR A 1 107 ? 22.453 -1.858 -41.364 1.00 57.28 107 TYR A O 1
ATOM 885 N N . ASN A 1 108 ? 24.240 -0.999 -42.412 1.00 59.28 108 ASN A N 1
ATOM 886 C CA . A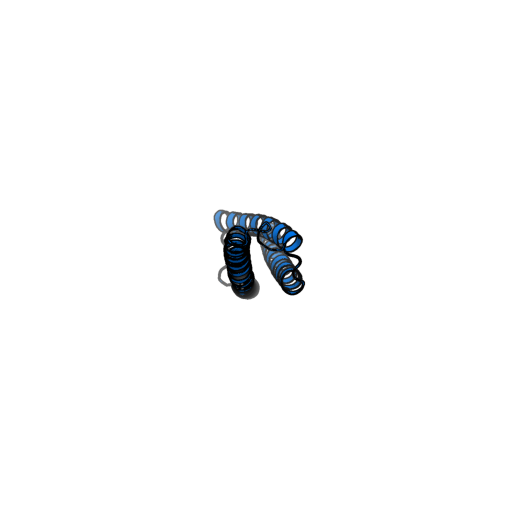SN A 1 108 ? 23.732 -1.238 -43.752 1.00 59.28 108 ASN A CA 1
ATOM 887 C C . ASN A 1 108 ? 23.870 -2.744 -44.045 1.00 59.28 108 ASN A C 1
ATOM 889 O O . ASN A 1 108 ? 24.956 -3.236 -44.337 1.00 59.28 108 ASN A O 1
ATOM 893 N N . LEU A 1 109 ? 22.770 -3.498 -43.952 1.00 59.00 109 LEU A N 1
ATOM 894 C CA . LEU A 1 109 ? 22.728 -4.942 -44.251 1.00 59.00 109 LEU A CA 1
ATOM 895 C C . LEU A 1 109 ? 23.066 -5.278 -45.722 1.00 59.00 109 LEU A C 1
ATOM 897 O O . LEU A 1 109 ? 23.094 -6.447 -46.089 1.00 59.00 109 LEU A O 1
ATOM 901 N N . ASN A 1 110 ? 23.330 -4.267 -46.554 1.00 57.00 110 ASN A N 1
ATOM 902 C CA . ASN A 1 110 ? 23.737 -4.414 -47.949 1.00 57.00 110 ASN A CA 1
ATOM 903 C C . ASN A 1 110 ? 25.248 -4.640 -48.149 1.00 57.00 110 ASN A C 1
ATOM 905 O O . ASN A 1 110 ? 25.630 -5.029 -49.251 1.00 57.00 110 ASN A O 1
ATOM 909 N N . ASP A 1 111 ? 26.085 -4.443 -47.121 1.00 55.28 111 ASP A N 1
ATOM 910 C CA . ASP A 1 111 ? 27.550 -4.610 -47.221 1.00 55.28 111 ASP A CA 1
ATOM 911 C C . ASP A 1 111 ? 28.045 -6.013 -46.802 1.00 55.28 111 ASP A C 1
ATOM 913 O O . ASP A 1 111 ? 29.241 -6.291 -46.820 1.00 55.28 111 ASP A O 1
ATOM 917 N N . LEU A 1 112 ? 27.131 -6.92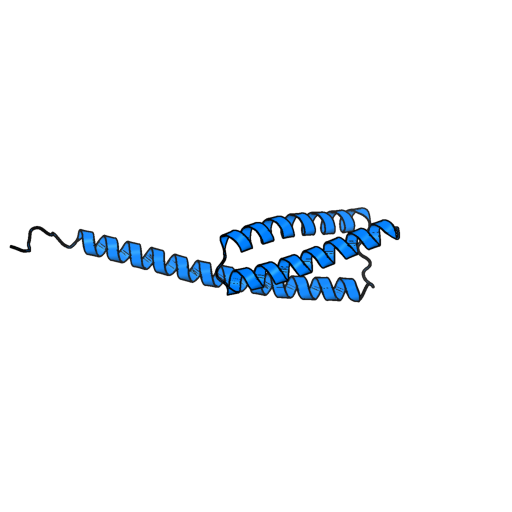7 -46.454 1.00 56.50 112 LEU A N 1
ATOM 918 C CA . LEU A 1 112 ? 27.413 -8.358 -46.280 1.00 56.50 112 LEU A CA 1
ATOM 919 C C . LEU A 1 112 ? 27.188 -9.087 -47.618 1.00 56.50 112 LEU A C 1
ATOM 921 O O . LEU A 1 112 ? 26.190 -9.789 -47.791 1.00 56.50 112 LEU A O 1
ATOM 925 N N . LYS A 1 113 ? 28.089 -8.885 -48.582 1.00 42.88 113 LYS A N 1
ATOM 926 C CA . LYS A 1 113 ? 28.205 -9.715 -49.792 1.00 42.88 113 LYS A CA 1
ATOM 927 C C . LYS A 1 113 ? 29.584 -10.341 -49.886 1.00 42.88 113 LYS A C 1
ATOM 929 O O . LYS A 1 113 ? 30.565 -9.624 -49.600 1.00 42.88 113 LYS A O 1
#